Protein AF-D6RCI2-F1 (afdb_monomer_lite)

Radius of gyration: 17.07 Å; chains: 1; bounding box: 32×27×48 Å

Organism: Mus musculus (NCBI:txid10090)

InterPro domains:
  IPR025257 Deubiquitinating enzyme MINDY-3/4, conserved domain [PF13898] (28-72)
  IPR039785 Deubiquitinating enzyme MINDY-3/4 [PTHR12473] (3-74)

Structure (mmCIF, N/CA/C/O backbone):
data_AF-D6RCI2-F1
#
_entry.id   AF-D6RCI2-F1
#
loop_
_atom_site.group_PDB
_atom_site.id
_atom_site.type_symbol
_atom_site.label_atom_id
_atom_site.label_alt_id
_atom_site.label_comp_id
_atom_site.label_asym_id
_atom_site.label_entity_id
_atom_site.label_seq_id
_atom_site.pdbx_PDB_ins_code
_atom_site.Cartn_x
_atom_site.Cartn_y
_atom_site.Cartn_z
_atom_site.occupancy
_atom_site.B_iso_or_equiv
_atom_site.auth_seq_id
_atom_site.auth_comp_id
_atom_site.auth_asym_id
_atom_site.auth_atom_id
_atom_site.pdbx_PDB_model_num
ATOM 1 N N . MET A 1 1 ? 8.886 19.939 -14.629 1.00 60.38 1 MET A N 1
ATOM 2 C CA . MET A 1 1 ? 9.424 18.974 -13.642 1.00 60.38 1 MET A CA 1
ATOM 3 C C . MET A 1 1 ? 10.869 19.346 -13.373 1.00 60.38 1 MET A C 1
ATOM 5 O O . MET A 1 1 ? 11.520 19.768 -14.320 1.00 60.38 1 MET A O 1
ATOM 9 N N . SER A 1 2 ? 11.344 19.272 -12.127 1.00 87.19 2 SER A N 1
ATOM 10 C CA . SER A 1 2 ? 12.766 19.512 -11.844 1.00 87.19 2 SER A CA 1
ATOM 11 C C . SER A 1 2 ? 13.607 18.345 -12.370 1.00 87.19 2 SER A C 1
ATOM 13 O O . SER A 1 2 ? 13.101 17.225 -12.470 1.00 87.19 2 SER A O 1
ATOM 15 N N . GLU A 1 3 ? 14.878 18.593 -12.692 1.00 87.00 3 GLU A N 1
ATOM 16 C CA . GLU A 1 3 ? 15.796 17.532 -13.142 1.00 87.00 3 GLU A CA 1
ATOM 17 C C . GLU A 1 3 ? 15.903 16.415 -12.091 1.00 87.00 3 GLU A C 1
ATOM 19 O O . GLU A 1 3 ? 15.833 15.238 -12.421 1.00 87.00 3 GLU A O 1
ATOM 24 N N . VAL A 1 4 ? 15.893 16.789 -10.807 1.00 87.81 4 VAL A N 1
ATOM 25 C CA . VAL A 1 4 ? 15.880 15.859 -9.667 1.00 87.81 4 VAL A CA 1
ATOM 26 C C . VAL A 1 4 ? 14.678 14.911 -9.708 1.00 87.81 4 VAL A C 1
ATOM 28 O O . VAL A 1 4 ? 14.814 13.719 -9.447 1.00 87.81 4 VAL A O 1
ATOM 31 N N . THR A 1 5 ? 13.483 15.409 -10.043 1.00 86.19 5 THR A N 1
ATOM 32 C CA . THR A 1 5 ? 12.296 14.550 -10.168 1.00 86.19 5 THR A CA 1
ATOM 33 C C . THR A 1 5 ? 12.462 13.548 -11.305 1.00 86.19 5 THR A C 1
ATOM 35 O O . THR A 1 5 ? 12.048 12.403 -11.170 1.00 86.19 5 THR A O 1
ATOM 38 N N . LYS A 1 6 ? 13.071 13.958 -12.418 1.00 84.38 6 LYS A N 1
ATOM 39 C CA . LYS A 1 6 ? 13.286 13.088 -13.574 1.00 84.38 6 LYS A CA 1
ATOM 40 C C . LYS A 1 6 ? 14.319 11.995 -13.277 1.00 84.38 6 LYS A C 1
ATOM 42 O O 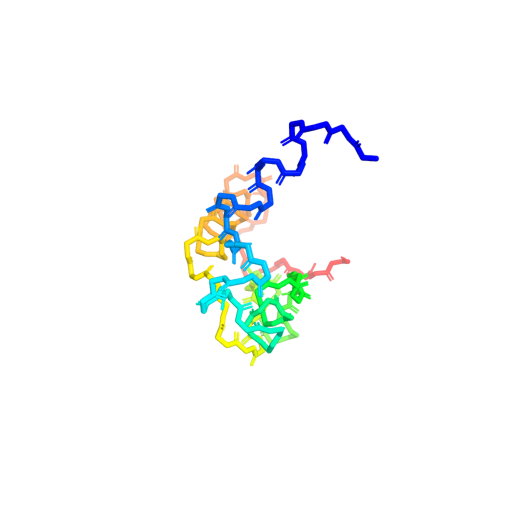. LYS A 1 6 ? 14.023 10.833 -13.526 1.00 84.38 6 LYS A O 1
ATOM 47 N N . GLU A 1 7 ? 15.456 12.343 -12.676 1.00 87.62 7 GLU A N 1
ATOM 48 C CA . GLU A 1 7 ? 16.482 11.377 -12.249 1.00 87.62 7 GLU A CA 1
ATOM 49 C C . GLU A 1 7 ? 15.924 10.352 -11.254 1.00 87.62 7 GLU A C 1
ATOM 51 O O . GLU A 1 7 ? 16.167 9.153 -11.382 1.00 87.62 7 GLU A O 1
ATOM 56 N N . LEU A 1 8 ? 15.117 10.809 -10.291 1.00 83.25 8 LEU A N 1
ATOM 57 C CA . LEU A 1 8 ? 14.459 9.923 -9.336 1.00 83.25 8 LEU A CA 1
ATOM 58 C C . LEU A 1 8 ? 13.500 8.949 -10.032 1.00 83.25 8 LEU A C 1
ATOM 60 O O . LEU A 1 8 ? 13.495 7.761 -9.718 1.00 83.25 8 LEU A O 1
ATOM 64 N N . LEU A 1 9 ? 12.690 9.433 -10.977 1.00 80.94 9 LEU A N 1
ATOM 65 C CA . LEU A 1 9 ? 11.764 8.585 -11.727 1.00 80.94 9 LEU A CA 1
ATOM 66 C C . LEU A 1 9 ? 12.513 7.546 -12.573 1.00 80.94 9 LEU A C 1
ATOM 68 O O . LEU A 1 9 ? 12.111 6.387 -12.587 1.00 80.94 9 LEU A O 1
ATOM 72 N N . GLU A 1 10 ? 13.609 7.928 -13.228 1.00 83.25 10 GLU A N 1
ATOM 73 C CA . GLU A 1 10 ? 14.433 7.004 -14.016 1.00 83.25 10 GLU A CA 1
ATOM 74 C C . GLU A 1 10 ? 15.146 5.963 -13.140 1.00 83.25 10 GLU A C 1
ATOM 76 O O . GLU A 1 10 ? 15.248 4.804 -13.537 1.00 83.25 10 GLU A O 1
ATOM 81 N N . LEU A 1 11 ? 15.587 6.334 -11.933 1.00 82.12 11 LEU A N 1
ATOM 82 C CA . LEU A 1 11 ? 16.186 5.404 -10.972 1.00 82.12 11 LEU A CA 1
ATOM 83 C C . LEU A 1 11 ? 15.173 4.376 -10.447 1.00 82.12 11 LEU A C 1
ATOM 85 O O . LEU A 1 11 ? 15.505 3.201 -10.306 1.00 82.12 11 LEU A O 1
ATOM 89 N N . VAL A 1 12 ? 13.951 4.815 -10.129 1.00 78.06 12 VAL A N 1
ATOM 90 C CA . VAL A 1 12 ? 12.920 3.965 -9.509 1.00 78.06 12 VAL A CA 1
ATOM 91 C C . VAL A 1 12 ? 12.211 3.088 -10.542 1.00 78.06 12 VAL A C 1
ATOM 93 O O . VAL A 1 12 ? 11.942 1.918 -10.273 1.00 78.06 12 VAL A O 1
ATOM 96 N N . TRP A 1 13 ? 11.904 3.638 -11.719 1.00 76.38 13 TRP A N 1
ATOM 97 C CA . TRP A 1 13 ? 11.053 2.991 -12.725 1.00 76.38 13 TRP A CA 1
ATOM 98 C C . TRP A 1 13 ? 11.815 2.522 -13.971 1.00 76.38 13 TRP A C 1
ATOM 100 O O . TRP A 1 13 ? 11.284 1.742 -14.766 1.00 76.38 13 TRP A O 1
ATOM 110 N N . GLY A 1 14 ? 13.066 2.956 -14.130 1.00 77.56 14 GLY A N 1
ATOM 111 C CA . GLY A 1 14 ? 13.851 2.765 -15.344 1.00 77.56 14 GLY A CA 1
ATOM 112 C C . GLY A 1 14 ? 13.566 3.833 -16.403 1.00 77.56 14 GLY A C 1
ATOM 113 O O . GLY A 1 14 ? 12.647 4.646 -16.297 1.00 77.56 14 GLY A O 1
ATOM 114 N N . THR A 1 15 ? 14.370 3.834 -17.463 1.00 77.50 15 THR A N 1
ATOM 115 C CA . THR A 1 15 ? 14.148 4.687 -18.637 1.00 77.50 15 THR A CA 1
ATOM 116 C C . THR A 1 15 ? 13.207 4.000 -19.627 1.00 77.50 15 THR A C 1
ATOM 118 O O . THR A 1 15 ? 13.155 2.773 -19.693 1.00 77.50 15 THR A O 1
ATOM 121 N N . LYS A 1 16 ? 12.515 4.781 -20.471 1.00 65.88 16 LYS A N 1
ATOM 122 C CA . LYS A 1 16 ? 11.635 4.259 -21.542 1.00 65.88 16 LYS A CA 1
ATOM 123 C C . LYS A 1 16 ? 12.346 3.324 -22.537 1.00 65.88 16 LYS A C 1
ATOM 125 O O . LYS A 1 16 ? 11.686 2.608 -23.280 1.00 65.88 16 LYS A O 1
ATOM 130 N N . SER A 1 17 ? 13.675 3.381 -22.578 1.00 66.88 17 SER A N 1
ATOM 131 C CA . SER A 1 17 ? 14.547 2.613 -23.472 1.00 66.88 17 SER A CA 1
ATOM 132 C C . SER A 1 17 ? 15.059 1.310 -22.845 1.00 66.88 17 SER A C 1
ATOM 134 O O . SER A 1 17 ? 15.583 0.455 -23.553 1.00 66.88 17 SER A O 1
ATOM 136 N N . SER A 1 18 ? 14.960 1.179 -21.521 1.00 64.75 18 SER A N 1
ATOM 137 C CA . SER A 1 18 ? 15.246 -0.049 -20.775 1.00 64.75 18 SER A CA 1
ATOM 138 C C . SER A 1 18 ? 13.997 -0.945 -20.804 1.00 64.75 18 SER A C 1
ATOM 140 O O . SER A 1 18 ? 12.904 -0.415 -21.023 1.00 64.75 18 SER A O 1
ATOM 142 N N . PRO A 1 19 ? 14.069 -2.266 -20.540 1.00 64.31 19 PRO A N 1
ATOM 143 C CA . PRO A 1 19 ? 12.896 -3.047 -20.140 1.00 64.31 19 PRO A CA 1
ATOM 144 C C . PRO A 1 19 ? 12.450 -2.592 -18.738 1.00 64.31 19 PRO A C 1
ATOM 146 O O . PRO A 1 19 ? 12.542 -3.336 -17.764 1.00 64.31 19 PRO A O 1
ATOM 149 N N . GLY A 1 20 ? 12.081 -1.314 -18.626 1.00 60.38 20 GLY A N 1
ATOM 150 C CA . GLY A 1 20 ? 11.639 -0.664 -17.408 1.00 60.38 20 GLY A CA 1
ATOM 151 C C . GLY A 1 20 ? 10.346 -1.282 -16.902 1.00 60.38 20 GLY A C 1
ATOM 152 O O . GLY A 1 20 ? 9.799 -2.222 -17.487 1.00 60.38 20 GLY A O 1
ATOM 153 N N . LEU A 1 21 ? 9.859 -0.752 -15.786 1.00 70.88 21 LEU A N 1
ATOM 154 C CA . LEU A 1 21 ? 8.612 -1.220 -15.209 1.00 70.88 21 LEU A CA 1
ATOM 155 C C . LEU A 1 21 ? 7.493 -1.097 -16.254 1.00 70.88 21 LEU A C 1
ATOM 157 O O . LEU A 1 21 ? 7.237 0.000 -16.747 1.00 70.88 21 LEU A O 1
ATOM 161 N N . SER A 1 22 ? 6.842 -2.208 -16.612 1.00 78.19 22 SER A N 1
ATOM 162 C CA . SER A 1 22 ? 5.725 -2.142 -17.555 1.00 78.19 22 SER A CA 1
ATOM 163 C C . SER A 1 22 ? 4.623 -1.254 -16.983 1.00 78.19 22 SER A C 1
ATOM 165 O O . SER A 1 22 ? 4.387 -1.264 -15.772 1.00 78.19 22 SER A O 1
ATOM 167 N N . ASP A 1 23 ? 3.902 -0.539 -17.850 1.00 79.12 23 ASP A N 1
ATOM 168 C CA . ASP A 1 23 ? 2.792 0.334 -17.437 1.00 79.12 23 ASP A CA 1
ATOM 169 C C . ASP A 1 23 ? 1.787 -0.410 -16.544 1.00 79.12 23 ASP A C 1
ATOM 171 O O . ASP A 1 23 ? 1.275 0.132 -15.570 1.00 79.12 23 ASP A O 1
ATOM 175 N N . THR A 1 24 ? 1.582 -1.702 -16.811 1.00 79.31 24 THR A N 1
ATOM 176 C CA . THR A 1 24 ? 0.740 -2.585 -15.998 1.00 79.31 24 THR A CA 1
ATOM 177 C C . THR A 1 24 ? 1.248 -2.757 -14.567 1.00 79.31 24 THR A C 1
ATOM 179 O O . THR A 1 24 ? 0.446 -2.759 -13.639 1.00 79.31 24 THR A O 1
ATOM 182 N N . ILE A 1 25 ? 2.560 -2.882 -14.347 1.00 81.75 25 ILE A N 1
ATOM 183 C CA . ILE A 1 25 ? 3.122 -2.994 -12.996 1.00 81.75 25 ILE A CA 1
ATOM 184 C C . ILE A 1 25 ? 3.131 -1.622 -12.314 1.00 81.75 25 ILE A C 1
ATOM 186 O O . ILE A 1 25 ? 2.825 -1.543 -11.127 1.00 81.75 25 ILE A O 1
ATOM 190 N N . PHE A 1 26 ? 3.405 -0.540 -13.049 1.00 82.50 26 PHE A N 1
ATOM 191 C CA . PHE A 1 26 ? 3.315 0.811 -12.497 1.00 82.50 26 PHE A CA 1
ATOM 192 C C . PHE A 1 26 ? 1.898 1.109 -11.988 1.00 82.50 26 PHE A C 1
ATOM 194 O O . PHE A 1 26 ? 1.739 1.432 -10.814 1.00 82.50 26 PHE A O 1
ATOM 201 N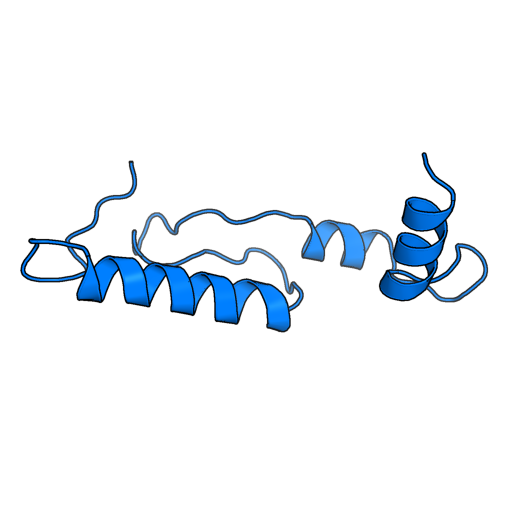 N . CYS A 1 27 ? 0.865 0.891 -12.812 1.00 82.75 27 CYS A N 1
ATOM 202 C CA . CYS A 1 27 ? -0.533 1.082 -12.413 1.00 82.75 27 CYS A CA 1
ATOM 203 C C . CYS A 1 27 ? -0.903 0.262 -11.169 1.00 82.75 27 CYS A C 1
ATOM 205 O O . CYS A 1 27 ? -1.530 0.791 -10.252 1.00 82.75 27 CYS A O 1
ATOM 207 N N . ARG A 1 28 ? -0.453 -0.999 -11.098 1.00 83.88 28 ARG A N 1
ATOM 208 C CA . ARG A 1 28 ? -0.628 -1.868 -9.922 1.00 83.88 28 ARG A CA 1
ATOM 209 C C . ARG A 1 28 ? -0.007 -1.297 -8.658 1.00 83.88 28 ARG A C 1
ATOM 211 O O . ARG A 1 28 ? -0.549 -1.444 -7.568 1.00 83.88 28 ARG A O 1
ATOM 218 N N . TRP A 1 29 ? 1.162 -0.681 -8.790 1.00 84.12 29 TRP A N 1
ATOM 219 C CA . TRP A 1 29 ? 1.919 -0.155 -7.660 1.00 84.12 29 TRP A CA 1
ATOM 220 C C . TRP A 1 29 ? 1.408 1.210 -7.201 1.00 84.12 29 TRP A C 1
ATOM 222 O O . TRP A 1 29 ? 1.567 1.555 -6.032 1.00 84.12 29 TRP A O 1
ATOM 232 N N . THR A 1 30 ? 0.758 1.964 -8.089 1.00 82.88 30 THR A N 1
ATOM 233 C CA . THR A 1 30 ? 0.223 3.303 -7.811 1.00 82.88 30 THR A CA 1
ATOM 234 C C . THR A 1 30 ? -1.288 3.334 -7.576 1.00 82.88 30 THR A C 1
ATOM 236 O O . THR A 1 30 ? -1.882 4.406 -7.638 1.00 82.88 30 THR A O 1
ATOM 239 N N . GLN A 1 31 ? -1.926 2.194 -7.290 1.00 84.50 31 GLN A N 1
ATOM 240 C CA . GLN A 1 31 ? -3.373 2.117 -7.023 1.00 84.50 31 GLN A CA 1
ATOM 241 C C . GLN A 1 31 ? -3.817 2.869 -5.748 1.00 84.50 31 GLN A C 1
ATOM 243 O O . GLN A 1 31 ? -5.002 3.124 -5.559 1.00 84.50 31 GLN A O 1
ATOM 248 N N . GLY A 1 32 ? -2.872 3.232 -4.872 1.00 85.12 32 GLY A N 1
ATOM 249 C CA . GLY A 1 32 ? -3.152 3.843 -3.572 1.00 85.12 32 GLY A CA 1
ATOM 250 C C . GLY A 1 32 ? -3.523 2.819 -2.496 1.00 85.12 32 GLY A C 1
ATOM 251 O O . GLY A 1 32 ? -3.316 1.616 -2.662 1.00 85.12 32 GLY A O 1
ATOM 252 N N . PHE A 1 33 ? -4.040 3.312 -1.369 1.00 88.69 33 PHE A N 1
ATOM 253 C CA . PHE A 1 33 ? -4.487 2.494 -0.241 1.00 88.69 33 PHE A CA 1
ATOM 254 C C . PHE A 1 33 ? -5.951 2.784 0.065 1.00 88.69 33 PHE A C 1
ATOM 256 O O . PHE A 1 33 ? -6.352 3.946 0.114 1.00 88.69 33 PHE A O 1
ATOM 263 N N . VAL A 1 34 ? -6.719 1.730 0.323 1.00 91.12 34 VAL A N 1
ATOM 264 C CA . VAL A 1 34 ? -8.089 1.813 0.837 1.00 91.12 34 VAL A CA 1
ATOM 265 C C . VAL A 1 34 ? -8.225 0.876 2.031 1.00 91.12 34 VAL A C 1
ATOM 267 O O . VAL A 1 34 ? -7.484 -0.104 2.130 1.00 91.12 34 VAL A O 1
ATOM 270 N N . PHE A 1 35 ? -9.139 1.181 2.946 1.00 91.94 35 PHE A N 1
ATOM 271 C CA . PHE A 1 35 ? -9.464 0.273 4.042 1.00 91.94 35 PHE A CA 1
ATOM 272 C C . PHE A 1 35 ? -10.417 -0.820 3.569 1.00 91.94 35 PHE A C 1
ATOM 274 O O . PHE A 1 35 ? -11.290 -0.560 2.744 1.00 91.94 35 PHE A O 1
ATOM 281 N N . SER A 1 36 ? -10.263 -2.022 4.119 1.00 91.19 36 SER A N 1
ATOM 282 C CA . SER A 1 36 ? -11.183 -3.123 3.859 1.00 91.19 36 SER A CA 1
ATOM 283 C C . SER A 1 36 ? -12.551 -2.850 4.479 1.00 91.19 36 SER A C 1
ATOM 285 O O . SER A 1 36 ? -12.650 -2.476 5.649 1.00 91.19 36 SER A O 1
ATOM 287 N N . GLU A 1 37 ? -13.615 -3.135 3.727 1.00 89.81 37 GLU A N 1
ATOM 288 C CA . GLU A 1 37 ? -14.991 -3.099 4.245 1.00 89.81 37 GLU A CA 1
ATOM 289 C C . GLU A 1 37 ? -15.226 -4.150 5.343 1.00 89.81 37 GLU A C 1
ATOM 291 O O . GLU A 1 37 ? -16.015 -3.936 6.262 1.00 89.81 37 GLU A O 1
ATOM 296 N N . SER A 1 38 ? -14.529 -5.288 5.259 1.00 90.75 38 SER A N 1
ATOM 297 C CA . SER A 1 38 ? -14.677 -6.406 6.200 1.00 90.75 38 SER A CA 1
ATOM 298 C C . SER A 1 38 ? -13.853 -6.256 7.483 1.00 90.75 38 SER A C 1
ATOM 300 O O . SER A 1 38 ? -14.193 -6.855 8.501 1.00 90.75 38 SER A O 1
ATOM 302 N N . GLU A 1 39 ? -12.784 -5.457 7.446 1.00 90.06 39 GLU A N 1
ATOM 303 C CA . GLU A 1 39 ? -11.871 -5.228 8.568 1.00 90.06 39 GLU A CA 1
ATOM 304 C C . GLU A 1 39 ? -11.343 -3.788 8.504 1.00 90.06 39 GLU A C 1
ATOM 306 O O . GLU A 1 39 ? -10.364 -3.497 7.817 1.00 90.06 39 GLU A O 1
ATOM 311 N N . GLY A 1 40 ? -11.979 -2.878 9.249 1.00 87.69 40 GLY A N 1
ATOM 312 C CA . GLY A 1 40 ? -11.735 -1.429 9.164 1.00 87.69 40 GLY A CA 1
ATOM 313 C C . GLY A 1 40 ? -10.331 -0.963 9.575 1.00 87.69 40 GLY A C 1
ATOM 314 O O . GLY A 1 40 ? -9.994 0.207 9.411 1.00 87.69 40 GLY A O 1
ATOM 315 N N . SER A 1 41 ? -9.497 -1.864 10.095 1.00 89.00 41 SER A N 1
ATOM 316 C CA . SER A 1 41 ? -8.090 -1.609 10.414 1.00 89.00 41 SER A CA 1
ATOM 317 C C . SER A 1 41 ? -7.108 -2.116 9.347 1.00 89.00 41 SER A C 1
ATOM 319 O O . SER A 1 41 ? -5.907 -1.838 9.436 1.00 89.00 41 SER A O 1
ATOM 321 N N . ALA A 1 42 ? -7.585 -2.869 8.351 1.00 92.06 42 ALA A N 1
ATOM 322 C CA . ALA A 1 42 ? -6.771 -3.486 7.314 1.00 92.06 42 ALA A CA 1
ATOM 323 C C . ALA A 1 42 ? -6.778 -2.654 6.031 1.00 92.06 42 ALA A C 1
ATOM 325 O O . ALA A 1 42 ? -7.835 -2.268 5.539 1.00 92.06 42 ALA A O 1
ATOM 326 N N . LEU A 1 43 ? -5.597 -2.416 5.463 1.00 92.19 43 LEU A N 1
ATOM 327 C CA . LEU A 1 43 ? -5.467 -1.924 4.099 1.00 92.19 43 LEU A CA 1
ATOM 328 C C . LEU A 1 43 ? -5.693 -3.060 3.102 1.00 92.19 43 LEU A C 1
ATOM 330 O O . LEU A 1 43 ? -5.117 -4.141 3.233 1.00 92.19 43 LEU A O 1
ATOM 334 N N . GLU A 1 44 ? -6.504 -2.790 2.088 1.00 90.00 44 GLU A N 1
ATOM 335 C CA . GLU A 1 44 ? -6.821 -3.737 1.028 1.00 90.00 44 GLU A CA 1
ATOM 336 C C . GLU A 1 44 ? -5.885 -3.556 -0.171 1.00 90.00 44 GLU A C 1
A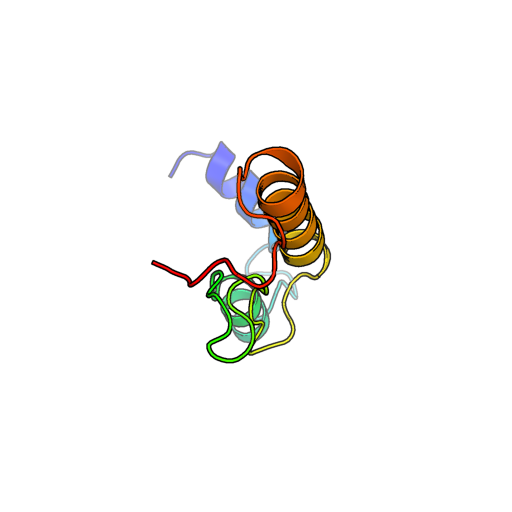TOM 338 O O . GLU A 1 44 ? -5.524 -2.440 -0.558 1.00 90.00 44 GLU A O 1
ATOM 343 N N . GLN A 1 45 ? -5.466 -4.679 -0.755 1.00 86.38 45 GLN A N 1
ATOM 344 C CA . GLN A 1 45 ? -4.568 -4.706 -1.900 1.00 86.38 45 GLN A CA 1
ATOM 345 C C . GLN A 1 45 ? -5.219 -5.491 -3.040 1.00 86.38 45 GLN A C 1
ATOM 347 O O . GLN A 1 45 ? -5.230 -6.719 -3.021 1.00 86.38 45 GLN A O 1
ATOM 352 N N . PHE A 1 46 ? -5.740 -4.776 -4.038 1.00 84.19 46 PHE A N 1
ATOM 353 C CA . PHE A 1 46 ? -6.480 -5.392 -5.145 1.00 84.19 46 PHE A CA 1
ATOM 354 C C . PHE A 1 46 ? -5.584 -6.149 -6.127 1.00 84.19 46 PHE A C 1
ATOM 356 O O . PHE A 1 46 ? -5.921 -7.248 -6.558 1.00 84.19 46 PHE A O 1
ATOM 363 N N . GLU A 1 47 ? -4.415 -5.597 -6.449 1.00 83.81 47 GLU A N 1
ATOM 364 C CA . GLU A 1 47 ? -3.431 -6.258 -7.305 1.00 83.81 47 GLU A CA 1
ATOM 365 C C . GLU A 1 47 ? -2.073 -6.388 -6.613 1.00 83.81 47 GLU A C 1
ATOM 367 O O . GLU A 1 47 ? -1.793 -5.723 -5.621 1.00 83.81 47 GLU A O 1
ATOM 372 N N . GLY A 1 48 ? -1.185 -7.252 -7.113 1.00 75.50 48 GLY A N 1
ATOM 373 C CA . GLY A 1 48 ? 0.164 -7.376 -6.549 1.00 75.50 48 GLY A CA 1
ATOM 374 C C . GLY A 1 48 ? 0.952 -6.065 -6.689 1.00 75.50 48 GLY A C 1
ATOM 375 O O . GLY A 1 48 ? 1.388 -5.755 -7.799 1.00 75.50 48 GLY A O 1
ATOM 376 N N . GLY A 1 49 ? 1.123 -5.331 -5.588 1.00 75.50 49 GLY A N 1
ATOM 377 C CA . GLY A 1 49 ? 1.874 -4.078 -5.473 1.00 75.50 49 GLY A CA 1
ATOM 378 C C . GLY A 1 49 ? 3.256 -4.264 -4.827 1.00 75.50 49 GLY A C 1
ATOM 379 O O . GLY A 1 49 ? 3.656 -5.397 -4.535 1.00 75.50 49 GLY A O 1
ATOM 380 N N . PRO A 1 50 ? 4.004 -3.179 -4.560 1.00 78.62 50 PRO A N 1
ATOM 381 C CA . PRO A 1 50 ? 5.282 -3.267 -3.880 1.00 78.62 50 PRO A CA 1
ATOM 382 C C . PRO A 1 50 ? 5.007 -3.533 -2.398 1.00 78.62 50 PRO A C 1
ATOM 384 O O . PRO A 1 50 ? 4.696 -2.621 -1.629 1.00 78.62 50 PRO A O 1
ATOM 387 N N 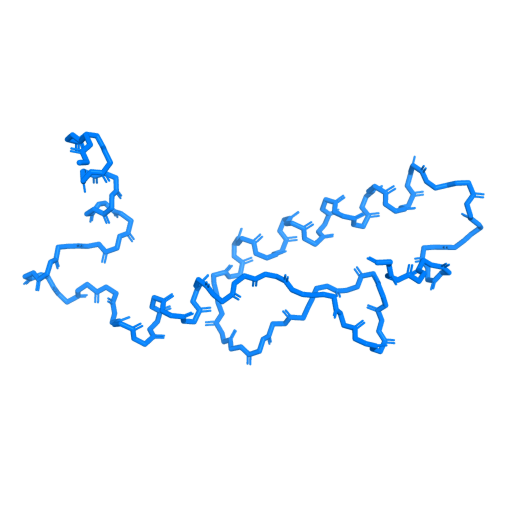. CYS A 1 51 ? 5.124 -4.799 -1.987 1.00 81.75 51 CYS A N 1
ATOM 388 C CA . CYS A 1 51 ? 4.898 -5.237 -0.603 1.00 81.75 51 CYS A CA 1
ATOM 389 C C . CYS A 1 51 ? 5.723 -4.428 0.416 1.00 81.75 51 CYS A C 1
ATOM 391 O O . CYS A 1 51 ? 5.280 -4.193 1.539 1.00 81.75 51 CYS A O 1
ATOM 393 N N . ALA A 1 52 ? 6.884 -3.931 -0.020 1.00 80.56 52 ALA A N 1
ATOM 394 C CA . ALA A 1 52 ? 7.768 -3.056 0.735 1.00 80.56 52 ALA A CA 1
ATOM 395 C C . ALA A 1 52 ? 7.137 -1.710 1.135 1.00 80.56 52 ALA A C 1
ATOM 397 O O . ALA A 1 52 ? 7.651 -1.069 2.044 1.00 80.56 52 ALA A O 1
ATOM 398 N N . VAL A 1 53 ? 6.046 -1.275 0.494 1.00 86.44 53 VAL A N 1
ATOM 399 C CA . VAL A 1 53 ? 5.340 -0.028 0.834 1.00 86.44 53 VAL A CA 1
ATOM 400 C C . VAL A 1 53 ? 4.106 -0.311 1.690 1.00 86.44 53 VAL A C 1
ATOM 402 O O . VAL A 1 53 ? 3.949 0.295 2.745 1.00 86.44 53 VAL A O 1
ATOM 405 N N . ILE A 1 54 ? 3.244 -1.253 1.291 1.00 88.75 54 ILE A N 1
ATOM 406 C CA . ILE A 1 54 ? 1.994 -1.514 2.027 1.00 88.75 54 ILE A CA 1
ATOM 407 C C . ILE A 1 54 ? 2.242 -2.093 3.425 1.00 88.75 54 ILE A C 1
ATOM 409 O O . ILE A 1 54 ? 1.588 -1.683 4.380 1.00 88.75 54 ILE A O 1
ATOM 413 N N . ALA A 1 55 ? 3.218 -2.994 3.580 1.00 91.50 55 ALA A N 1
ATOM 414 C CA . ALA A 1 55 ? 3.501 -3.637 4.861 1.00 91.50 55 ALA A CA 1
ATOM 415 C C . ALA A 1 55 ? 3.917 -2.638 5.962 1.00 91.50 55 ALA A C 1
ATOM 417 O O . ALA A 1 55 ? 3.315 -2.669 7.040 1.00 91.50 55 ALA A O 1
ATOM 418 N N . PRO A 1 56 ? 4.888 -1.723 5.746 1.00 92.00 56 PRO A N 1
ATOM 419 C CA . PRO A 1 56 ? 5.229 -0.737 6.768 1.00 92.00 56 PRO A CA 1
ATOM 420 C C . PRO A 1 56 ? 4.108 0.278 7.025 1.00 92.00 56 PRO A C 1
ATOM 422 O O . PRO A 1 56 ? 3.937 0.687 8.173 1.00 92.00 56 PRO A O 1
ATOM 425 N N . VAL A 1 57 ? 3.316 0.658 6.012 1.00 93.44 57 VAL A N 1
ATOM 426 C CA . VAL A 1 57 ? 2.157 1.549 6.209 1.00 93.44 57 VAL A CA 1
ATOM 427 C C . VAL A 1 57 ? 1.105 0.868 7.088 1.00 93.44 57 VAL A C 1
ATOM 429 O O . VAL A 1 57 ? 0.684 1.449 8.088 1.00 93.44 57 VAL A O 1
ATOM 432 N N . GLN A 1 58 ? 0.752 -0.386 6.791 1.00 94.25 58 GLN A N 1
ATOM 433 C CA . GLN A 1 58 ? -0.166 -1.186 7.605 1.00 94.25 58 GLN A CA 1
ATOM 434 C C . GLN A 1 58 ? 0.332 -1.309 9.053 1.00 94.25 58 GLN A C 1
ATOM 436 O O . GLN A 1 58 ? -0.425 -1.083 9.996 1.00 94.25 58 GLN A O 1
ATOM 441 N N . ALA A 1 59 ? 1.619 -1.614 9.251 1.00 94.62 59 ALA A N 1
ATOM 442 C CA . ALA A 1 59 ? 2.212 -1.722 10.583 1.00 94.62 59 ALA A CA 1
ATOM 443 C C . ALA A 1 59 ? 2.170 -0.390 11.354 1.00 94.62 59 ALA A C 1
ATOM 445 O O . ALA A 1 59 ? 1.882 -0.373 12.553 1.00 94.62 59 ALA A O 1
ATOM 446 N N . PHE A 1 60 ? 2.427 0.734 10.678 1.00 93.81 60 PHE A N 1
ATOM 447 C CA . PHE A 1 60 ? 2.328 2.061 11.279 1.00 93.81 60 PHE A CA 1
ATOM 448 C C . PHE A 1 60 ? 0.893 2.386 11.710 1.00 93.81 60 PHE A C 1
ATOM 450 O O . PHE A 1 60 ? 0.688 2.830 12.842 1.00 93.81 60 PHE A O 1
ATOM 457 N N . LEU A 1 61 ? -0.098 2.129 10.850 1.00 92.19 61 LEU A N 1
ATOM 458 C CA . LEU A 1 61 ? -1.512 2.340 11.168 1.00 92.19 61 LEU A CA 1
ATOM 459 C C . LEU A 1 61 ? -1.940 1.480 12.359 1.00 92.19 61 LEU A C 1
ATOM 461 O O . LEU A 1 61 ? -2.474 2.015 13.328 1.00 92.19 61 LEU A O 1
ATOM 465 N N . LEU A 1 62 ? -1.608 0.185 12.355 1.00 92.06 62 LEU A N 1
ATOM 466 C CA . LEU A 1 62 ? -1.888 -0.712 13.479 1.00 92.06 62 LEU A CA 1
ATOM 467 C C . LEU A 1 62 ? -1.249 -0.220 14.778 1.00 92.06 62 LEU A C 1
ATOM 469 O O . LEU A 1 62 ? -1.915 -0.181 15.808 1.00 92.06 62 LEU A O 1
ATOM 473 N N . LYS A 1 63 ? 0.013 0.225 14.744 1.00 91.75 63 LYS A N 1
ATOM 474 C CA . LYS A 1 63 ? 0.673 0.812 15.918 1.00 91.75 63 LYS A CA 1
ATOM 475 C C . LYS A 1 63 ? -0.112 2.017 16.450 1.00 91.75 63 LYS A C 1
ATOM 477 O O . LYS A 1 63 ? -0.291 2.150 17.657 1.00 91.75 63 LYS A O 1
ATOM 482 N N . LYS A 1 64 ? -0.589 2.903 15.577 1.00 89.56 64 LYS A N 1
ATOM 483 C CA . LYS A 1 64 ? -1.377 4.073 15.994 1.00 89.56 64 LYS A CA 1
ATOM 484 C C . LYS A 1 64 ? -2.734 3.657 16.564 1.00 89.56 64 LYS A C 1
ATOM 486 O O . LYS A 1 64 ? -3.117 4.174 17.606 1.00 89.56 64 LYS A O 1
ATOM 491 N N . LEU A 1 65 ? -3.416 2.692 15.954 1.00 87.31 65 LEU A N 1
ATOM 492 C CA . LEU A 1 65 ? -4.693 2.180 16.458 1.00 87.31 65 LEU A CA 1
ATOM 493 C C . LEU A 1 65 ? -4.543 1.495 17.823 1.00 87.31 65 LEU A C 1
ATOM 495 O O . LEU A 1 65 ? -5.366 1.714 18.703 1.00 87.31 65 LEU A O 1
ATOM 499 N N . LEU A 1 66 ? -3.477 0.717 18.020 1.00 85.00 66 LEU A N 1
ATOM 500 C CA . LEU A 1 66 ? -3.218 -0.017 19.261 1.00 85.00 66 LEU A CA 1
ATOM 501 C C . LEU A 1 66 ? -2.778 0.878 20.424 1.00 85.00 66 LEU A C 1
ATOM 503 O O . LEU A 1 66 ? -3.100 0.582 21.569 1.00 85.00 66 LEU A O 1
ATOM 507 N N . PHE A 1 67 ? -2.014 1.938 20.149 1.00 85.31 67 PHE A N 1
ATOM 508 C CA . PHE A 1 67 ? -1.337 2.718 21.194 1.00 85.31 67 PHE A CA 1
ATOM 509 C C . PHE A 1 67 ? -1.748 4.195 21.254 1.00 85.31 67 PHE A C 1
ATOM 511 O O . PHE A 1 67 ? -1.203 4.944 22.059 1.00 85.31 67 PHE A O 1
ATOM 518 N N . SER A 1 68 ? -2.652 4.660 20.388 1.00 76.62 68 SER A N 1
ATOM 519 C CA . SER A 1 68 ? -3.187 6.034 20.417 1.00 76.62 68 SER A CA 1
ATOM 520 C C . SER A 1 68 ? -4.710 6.090 20.568 1.00 76.62 68 SER A C 1
ATOM 522 O O . SER A 1 68 ? -5.258 7.186 20.618 1.00 76.62 68 SER A O 1
ATOM 524 N N . SER A 1 69 ? -5.392 4.944 20.630 1.00 66.50 69 SER A N 1
ATOM 525 C CA . SER A 1 69 ? -6.842 4.864 20.820 1.00 66.50 69 SER A CA 1
ATOM 526 C C . SER A 1 69 ? -7.179 4.613 22.291 1.00 66.50 69 SER A C 1
ATOM 528 O O . SER A 1 69 ? -6.585 3.737 22.911 1.00 66.50 69 SER A O 1
ATOM 530 N N . GLU A 1 70 ? -8.162 5.336 22.836 1.00 64.62 70 GLU A N 1
ATOM 531 C CA . GLU A 1 70 ? -8.766 5.023 24.145 1.00 64.62 70 GLU A CA 1
ATOM 532 C C . GLU A 1 70 ? -9.722 3.812 24.080 1.00 64.62 70 GLU A C 1
ATOM 534 O O . GLU A 1 70 ? -10.236 3.363 25.105 1.00 64.62 70 GLU A O 1
ATOM 539 N N . LYS A 1 71 ? -9.984 3.270 22.878 1.00 62.69 71 LYS A N 1
ATOM 540 C CA . LYS A 1 71 ? -10.848 2.097 22.689 1.00 62.69 71 LYS A CA 1
ATOM 541 C C . LYS A 1 71 ? -10.162 0.827 23.189 1.00 62.69 71 LYS A C 1
ATOM 543 O O . LYS A 1 71 ? -8.971 0.620 22.985 1.00 62.69 71 LYS A O 1
ATOM 548 N N . SER A 1 72 ? -10.956 -0.063 23.777 1.00 64.62 72 SER A N 1
ATOM 549 C CA . SER A 1 72 ? -10.505 -1.320 24.387 1.00 64.62 72 SER A CA 1
ATOM 550 C C . SER A 1 72 ? -9.906 -2.314 23.381 1.00 64.62 72 SER A C 1
ATOM 552 O O . SER A 1 72 ? -9.135 -3.189 23.771 1.00 64.62 72 SER A O 1
ATOM 554 N N . SER A 1 73 ? -10.262 -2.194 22.096 1.00 71.06 73 SER A N 1
ATOM 555 C CA . SER A 1 73 ? -9.804 -3.058 21.007 1.00 71.06 73 SER A CA 1
ATOM 556 C C . SER A 1 73 ? -9.627 -2.267 19.706 1.00 71.06 73 SER A C 1
ATOM 558 O O . SER A 1 73 ? -10.438 -1.411 19.356 1.00 71.06 73 SER A O 1
ATOM 560 N N . TRP A 1 74 ? -8.576 -2.591 18.947 1.00 69.69 74 TRP A N 1
ATOM 561 C CA . TRP A 1 74 ? -8.292 -2.010 17.626 1.00 69.69 74 TRP A CA 1
ATOM 562 C C . TRP A 1 74 ? -9.311 -2.418 16.554 1.00 69.69 74 TRP A C 1
ATOM 564 O O . TRP A 1 74 ? -9.435 -1.732 15.542 1.00 69.69 74 TRP A O 1
ATOM 574 N N . ARG A 1 75 ? -10.052 -3.508 16.789 1.00 70.00 75 ARG A N 1
ATOM 575 C CA . ARG A 1 75 ? -11.123 -3.994 15.905 1.00 70.00 75 ARG A CA 1
ATOM 576 C C . ARG A 1 75 ? -12.382 -3.130 15.960 1.00 70.00 75 ARG A C 1
ATOM 578 O O . ARG A 1 75 ? -13.185 -3.163 15.039 1.00 70.00 75 ARG A O 1
ATOM 585 N N . ASP A 1 76 ? -12.527 -2.313 17.002 1.00 69.25 76 ASP A N 1
ATOM 586 C CA . ASP A 1 76 ? -13.684 -1.425 17.186 1.00 69.25 76 ASP A CA 1
ATOM 587 C C . ASP A 1 76 ? -13.503 -0.078 16.450 1.00 69.25 76 ASP A C 1
ATOM 589 O O . ASP A 1 76 ? -14.231 0.901 16.668 1.00 69.25 76 ASP A O 1
ATOM 593 N N . CYS A 1 77 ? -12.479 0.024 15.601 1.00 62.69 77 CYS A N 1
ATOM 594 C CA . CYS A 1 77 ? -12.213 1.183 14.766 1.00 62.69 77 CYS A CA 1
ATOM 595 C C . CYS A 1 77 ? -12.979 1.056 13.445 1.00 62.69 77 CYS A C 1
ATOM 597 O O . CYS A 1 77 ? -12.494 0.467 12.486 1.00 62.69 77 CYS A O 1
ATOM 599 N N . SER A 1 78 ? 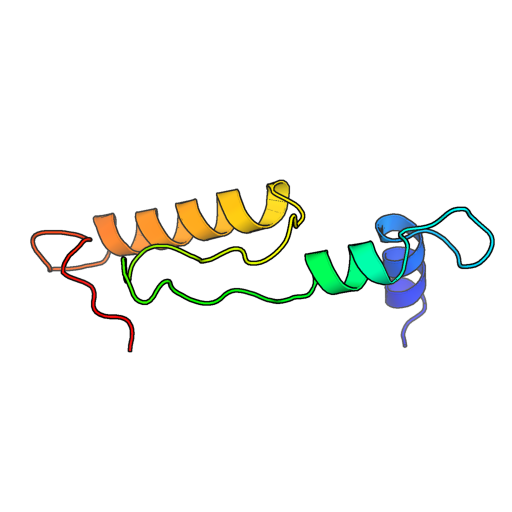-14.182 1.633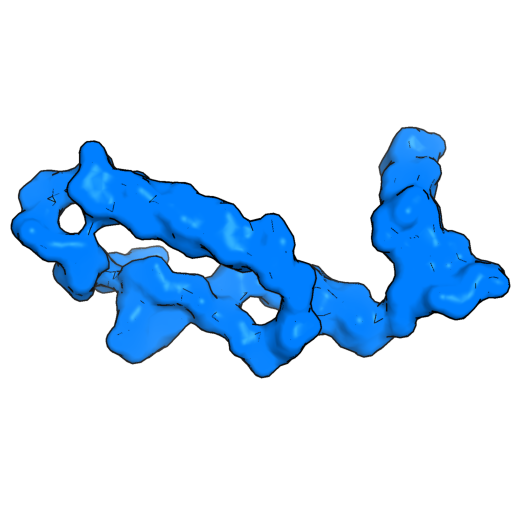 13.393 1.00 57.12 78 SER A N 1
ATOM 600 C CA . SER A 1 78 ? -14.904 1.848 12.139 1.00 57.12 78 SER A CA 1
ATOM 601 C C . SER A 1 78 ? -14.202 2.934 11.314 1.00 57.12 78 SER A C 1
ATOM 603 O O . SER A 1 78 ? -14.011 4.055 11.807 1.00 57.12 78 SER A O 1
ATOM 605 N N . GLY A 1 79 ? -13.814 2.597 10.079 1.00 55.56 79 GLY A N 1
ATOM 606 C CA . GLY A 1 79 ? -13.288 3.557 9.106 1.00 55.56 79 GLY A CA 1
ATOM 607 C C . GLY A 1 79 ? -14.275 4.712 8.928 1.00 55.56 79 GLY A C 1
ATOM 608 O O . GLY A 1 79 ? -15.466 4.469 8.739 1.00 55.56 79 GLY A O 1
ATOM 609 N N . HIS A 1 80 ? -13.793 5.943 9.101 1.00 45.47 80 HIS A N 1
ATOM 610 C CA . HIS A 1 80 ? -14.542 7.172 8.823 1.00 45.47 80 HIS A CA 1
ATOM 611 C C . HIS A 1 80 ? -14.137 7.711 7.457 1.00 45.47 80 HIS A C 1
ATOM 613 O O . HIS A 1 80 ? -12.922 7.639 7.155 1.00 45.47 80 HIS A O 1
#

Foldseek 3Di:
DDPVVVVVCCVVFNDPPPVTNPPVQVCQAPVDWDADPVQRLDTDRPDDYDCVPRVVVSVVSVCCLVPVDPDPDSRPDHHD

Sequence (80 aa):
MSEVTKELLELVWGTKSSPGLSDTIFCRWTQGFVFSESEGSALEQFEGGPCAVIAPVQAFLLKKLLFSSEKSSWRDCSGH

Secondary structure (DSSP, 8-state):
--HHHHHHHHHHH--TTTT---HHHHHHHTS--EE-SS-TTSEE-SS---HHHHHHHHHHHHHHHHHH--SS-GGG----

pLDDT: mean 80.52, std 10.81, range [45.47, 94.62]